Protein AF-A0A7I9Y8F0-F1 (afdb_monomer_lite)

InterPro domains:
  IPR018744 Domain of unknown function DUF2293 [PF10056] (8-54)

Radius of gyration: 13.82 Å; chains: 1; bounding box: 30×24×39 Å

Organism: Mycolicibacter algericus (NCBI:txid1288388)

pLDDT: mean 92.56, std 12.41, range [45.62, 98.69]

Structure (mmCIF, N/CA/C/O backbone):
data_AF-A0A7I9Y8F0-F1
#
_entry.id   AF-A0A7I9Y8F0-F1
#
loop_
_atom_site.group_PDB
_atom_site.id
_atom_site.type_symbol
_atom_site.label_atom_id
_atom_site.label_alt_id
_atom_site.label_comp_id
_atom_site.label_asym_id
_atom_site.label_entity_id
_atom_site.label_seq_id
_atom_site.pdbx_PDB_ins_code
_atom_site.Cartn_x
_atom_site.Cartn_y
_atom_site.Cartn_z
_atom_site.occupancy
_atom_site.B_iso_or_equiv
_atom_site.auth_seq_id
_atom_site.auth_comp_id
_atom_site.auth_asym_id
_atom_site.auth_atom_id
_atom_site.pdbx_PDB_model_num
ATOM 1 N N . MET A 1 1 ? 7.739 16.490 28.611 1.00 52.78 1 MET A N 1
ATOM 2 C CA . MET A 1 1 ? 6.439 16.184 27.975 1.00 52.78 1 MET A CA 1
ATOM 3 C C . MET A 1 1 ? 6.725 15.210 26.846 1.00 52.78 1 MET A C 1
ATOM 5 O O . MET A 1 1 ? 7.538 15.585 26.007 1.00 52.78 1 MET A O 1
ATOM 9 N N . PRO A 1 2 ? 6.196 13.973 26.829 1.00 65.12 2 PRO A N 1
ATOM 10 C CA . PRO A 1 2 ? 6.361 13.135 25.646 1.00 65.12 2 PRO A CA 1
ATOM 11 C C . PRO A 1 2 ? 5.718 13.865 24.462 1.00 65.12 2 PRO A C 1
ATOM 13 O O . PRO A 1 2 ? 4.617 14.402 24.595 1.00 65.12 2 PRO A O 1
ATOM 16 N N . ALA A 1 3 ? 6.430 13.956 23.341 1.00 73.00 3 ALA A N 1
ATOM 17 C CA . ALA A 1 3 ? 5.856 14.510 22.126 1.00 73.00 3 ALA A CA 1
ATOM 18 C C . ALA A 1 3 ? 4.689 13.608 21.703 1.00 73.00 3 ALA A C 1
ATOM 20 O O . ALA A 1 3 ? 4.860 12.397 21.556 1.00 73.00 3 ALA A O 1
ATOM 21 N N . LEU A 1 4 ? 3.500 14.189 21.554 1.00 82.75 4 LEU A N 1
ATOM 22 C CA . LEU A 1 4 ? 2.367 13.477 20.977 1.00 82.75 4 LEU A CA 1
ATOM 23 C C . LEU A 1 4 ? 2.696 13.190 19.510 1.00 82.75 4 LEU A C 1
ATOM 25 O O . LEU A 1 4 ? 3.123 14.086 18.782 1.00 82.75 4 LEU A O 1
ATOM 29 N N . LEU A 1 5 ? 2.533 11.935 19.091 1.00 87.00 5 LEU A N 1
ATOM 30 C CA . LEU A 1 5 ? 2.712 11.561 17.694 1.00 87.00 5 LEU A CA 1
ATOM 31 C C . LEU A 1 5 ? 1.580 12.167 16.865 1.00 87.00 5 LEU A C 1
ATOM 33 O O . LEU A 1 5 ? 0.410 12.056 17.232 1.00 87.00 5 LEU A O 1
ATOM 37 N N . ASP A 1 6 ? 1.934 12.773 15.735 1.00 92.12 6 ASP A N 1
ATOM 38 C CA . ASP A 1 6 ? 0.953 13.225 14.757 1.00 92.12 6 ASP A CA 1
ATOM 39 C C . ASP A 1 6 ? 0.189 12.001 14.199 1.00 92.12 6 ASP A C 1
ATOM 41 O O . ASP A 1 6 ? 0.812 11.084 13.649 1.00 92.12 6 ASP A O 1
ATOM 45 N N . PRO A 1 7 ? -1.151 11.950 14.314 1.00 92.88 7 PRO A N 1
ATOM 46 C CA . PRO A 1 7 ? -1.925 10.799 13.858 1.00 92.88 7 PRO A CA 1
ATOM 47 C C . PRO A 1 7 ? -1.769 10.502 12.361 1.00 92.88 7 PRO A C 1
ATOM 49 O O . PRO A 1 7 ? -1.786 9.341 11.958 1.00 92.88 7 PRO A O 1
ATOM 52 N N . GLN A 1 8 ? -1.603 11.523 11.520 1.00 94.56 8 GLN A N 1
ATOM 53 C CA . GLN A 1 8 ? -1.354 11.354 10.088 1.00 94.56 8 GLN A CA 1
A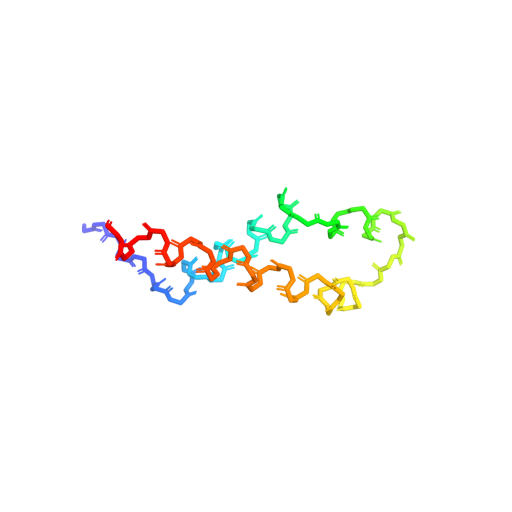TOM 54 C C . GLN A 1 8 ? 0.012 10.723 9.843 1.00 94.56 8 GLN A C 1
ATOM 56 O O . GLN A 1 8 ? 0.109 9.781 9.056 1.00 94.56 8 GLN A O 1
ATOM 61 N N . ALA A 1 9 ? 1.042 11.183 10.555 1.00 94.94 9 ALA A N 1
ATOM 62 C CA . ALA A 1 9 ? 2.377 10.601 10.474 1.00 94.94 9 ALA A CA 1
ATOM 63 C C . ALA A 1 9 ? 2.367 9.117 10.869 1.00 94.94 9 ALA A C 1
ATOM 65 O O . ALA A 1 9 ? 2.956 8.291 10.170 1.00 94.94 9 ALA A O 1
ATOM 66 N N . VAL A 1 10 ? 1.630 8.755 11.927 1.00 95.25 10 VAL A N 1
ATOM 67 C CA . VAL A 1 10 ? 1.467 7.350 12.336 1.00 95.25 10 VAL A CA 1
ATOM 68 C C . VAL A 1 10 ? 0.770 6.539 11.245 1.00 95.25 10 VAL A C 1
ATOM 70 O O . VAL A 1 10 ? 1.259 5.471 10.883 1.00 95.25 10 VAL A O 1
ATOM 73 N N . ARG A 1 11 ? -0.328 7.040 10.659 1.00 94.81 11 ARG A N 1
ATOM 74 C CA . ARG A 1 11 ? -1.025 6.331 9.568 1.00 94.81 11 ARG A CA 1
ATOM 75 C C . ARG A 1 11 ? -0.116 6.089 8.364 1.00 94.81 11 ARG A C 1
ATOM 77 O O . ARG A 1 11 ? -0.118 4.989 7.818 1.00 94.81 11 ARG A O 1
ATOM 84 N N . LEU A 1 12 ? 0.677 7.086 7.971 1.00 96.44 12 LEU A N 1
ATOM 85 C CA . LEU A 1 12 ? 1.628 6.958 6.864 1.00 96.44 12 LEU A CA 1
ATOM 86 C C . LEU A 1 12 ? 2.729 5.940 7.172 1.00 96.44 12 LEU A C 1
ATOM 88 O O . LEU A 1 12 ? 3.071 5.136 6.305 1.00 96.44 12 LEU A O 1
ATOM 92 N N . ALA A 1 13 ? 3.256 5.946 8.398 1.00 97.25 13 ALA A N 1
ATOM 93 C CA . ALA A 1 13 ? 4.266 4.988 8.834 1.00 97.25 13 ALA A CA 1
ATOM 94 C C . ALA A 1 13 ? 3.724 3.552 8.828 1.00 97.25 13 ALA A C 1
ATOM 96 O O . ALA A 1 13 ? 4.380 2.649 8.311 1.00 97.25 13 ALA A O 1
ATOM 97 N N . VAL A 1 14 ? 2.501 3.346 9.323 1.00 97.31 14 VAL A N 1
ATOM 98 C CA . VAL A 1 14 ? 1.841 2.034 9.309 1.00 97.31 14 VAL A CA 1
ATOM 99 C C . VAL A 1 14 ? 1.600 1.559 7.874 1.00 97.31 14 VAL A C 1
ATOM 101 O O . VAL A 1 14 ? 1.976 0.441 7.536 1.00 97.31 14 VAL A O 1
ATOM 104 N N . ALA A 1 15 ? 1.061 2.411 6.997 1.00 97.81 15 ALA A N 1
ATOM 105 C CA . ALA A 1 15 ? 0.861 2.058 5.590 1.00 97.81 15 ALA A CA 1
ATOM 106 C C . ALA A 1 15 ? 2.185 1.751 4.868 1.00 97.81 15 ALA A C 1
ATOM 108 O O . ALA A 1 15 ? 2.245 0.872 4.009 1.00 97.81 15 ALA A O 1
ATOM 109 N N . ALA A 1 16 ? 3.268 2.457 5.212 1.00 98.25 16 ALA A N 1
ATOM 110 C CA . ALA A 1 16 ? 4.597 2.146 4.700 1.00 98.25 16 ALA A CA 1
ATOM 111 C C . ALA A 1 16 ? 5.093 0.779 5.194 1.00 98.25 16 ALA A C 1
ATOM 113 O O . ALA A 1 16 ? 5.586 0.003 4.381 1.00 98.25 16 ALA A O 1
ATOM 114 N N . SER A 1 17 ? 4.912 0.468 6.480 1.00 98.25 17 SER A N 1
ATOM 115 C CA . SER A 1 17 ? 5.258 -0.837 7.054 1.00 98.25 17 SER A CA 1
ATOM 116 C C . SER A 1 17 ? 4.526 -1.978 6.349 1.00 98.25 17 SER A C 1
ATOM 118 O O . SER A 1 17 ? 5.173 -2.931 5.922 1.00 98.25 17 SER A O 1
ATOM 120 N N . VAL A 1 18 ? 3.205 -1.852 6.171 1.00 98.44 18 VAL A N 1
ATOM 121 C CA . VAL A 1 18 ? 2.376 -2.852 5.476 1.00 98.44 18 VAL A CA 1
ATOM 122 C C . VAL A 1 18 ? 2.847 -3.049 4.041 1.00 98.44 18 VAL A C 1
ATOM 124 O O . VAL A 1 18 ? 3.037 -4.175 3.598 1.00 98.44 18 VAL A O 1
ATOM 127 N N . ARG A 1 19 ? 3.126 -1.958 3.315 1.00 98.62 19 ARG A N 1
ATOM 128 C CA . ARG A 1 19 ? 3.644 -2.045 1.944 1.00 98.62 19 ARG A CA 1
ATOM 129 C C . ARG A 1 19 ? 4.903 -2.909 1.859 1.00 98.62 19 ARG A C 1
ATOM 131 O O . ARG A 1 19 ? 5.002 -3.729 0.958 1.00 98.62 19 ARG A O 1
ATOM 138 N N . HIS A 1 20 ? 5.852 -2.720 2.769 1.00 98.31 20 HIS A N 1
ATOM 139 C CA . HIS A 1 20 ? 7.110 -3.467 2.761 1.00 98.31 20 HIS A CA 1
ATOM 140 C C . HIS A 1 20 ? 6.976 -4.899 3.293 1.00 98.31 20 HIS A C 1
ATOM 142 O O . HIS A 1 20 ? 7.670 -5.789 2.821 1.00 98.31 20 HIS A O 1
ATOM 148 N N . THR A 1 21 ? 6.098 -5.127 4.271 1.00 98.19 21 THR A N 1
ATOM 149 C CA . THR A 1 21 ? 6.059 -6.395 5.021 1.00 98.19 21 THR A CA 1
ATOM 150 C C . THR A 1 21 ? 5.025 -7.375 4.479 1.00 98.19 21 THR A C 1
ATOM 152 O O . THR A 1 21 ? 5.260 -8.579 4.486 1.00 98.19 21 THR A O 1
ATOM 155 N N . ASP A 1 22 ? 3.887 -6.868 4.007 1.00 98.19 22 ASP A N 1
ATOM 156 C CA . ASP A 1 22 ? 2.705 -7.672 3.686 1.00 98.19 22 ASP A CA 1
ATOM 157 C C . ASP A 1 22 ? 2.409 -7.720 2.177 1.00 98.19 22 ASP A C 1
ATOM 159 O O . ASP A 1 22 ? 1.420 -8.315 1.757 1.00 98.19 22 ASP A O 1
ATOM 163 N N . THR A 1 23 ? 3.243 -7.098 1.335 1.00 98.31 23 THR A N 1
ATOM 164 C CA . THR A 1 23 ? 3.045 -7.078 -0.124 1.00 98.31 23 THR A CA 1
ATOM 165 C C . THR A 1 23 ? 4.333 -7.373 -0.888 1.00 98.31 23 THR A C 1
ATOM 167 O O . THR A 1 23 ? 5.430 -7.263 -0.349 1.00 98.31 23 THR A O 1
ATOM 170 N N . ASP A 1 24 ? 4.217 -7.643 -2.190 1.00 98.19 24 ASP A N 1
ATOM 171 C CA . ASP A 1 24 ? 5.360 -7.880 -3.083 1.00 98.19 24 ASP A CA 1
ATOM 172 C C . ASP A 1 24 ? 6.170 -6.611 -3.418 1.00 98.19 24 ASP A C 1
ATOM 174 O O . ASP A 1 24 ? 6.962 -6.609 -4.361 1.00 98.19 24 ASP A O 1
ATOM 178 N N . TYR A 1 25 ? 5.984 -5.502 -2.696 1.00 98.69 25 TYR A N 1
ATOM 179 C CA . TYR A 1 25 ? 6.624 -4.225 -3.014 1.00 98.69 25 TYR A CA 1
ATOM 180 C C . TYR A 1 25 ? 8.146 -4.345 -3.150 1.00 98.69 25 TYR A C 1
ATOM 182 O O . TYR A 1 25 ? 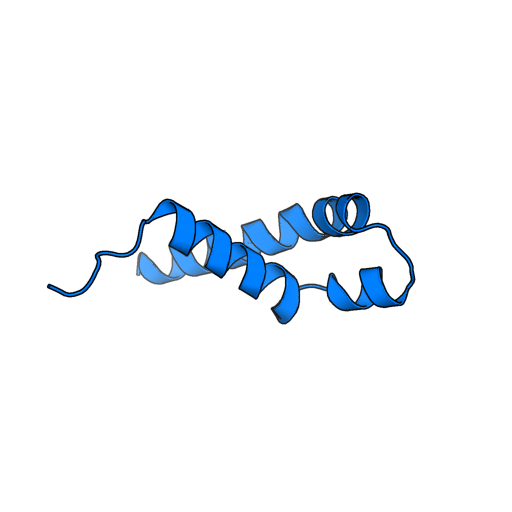8.702 -3.904 -4.155 1.00 98.69 25 TYR A O 1
ATOM 190 N N . ASP A 1 26 ? 8.816 -4.995 -2.197 1.00 98.50 26 ASP A N 1
ATOM 191 C CA . A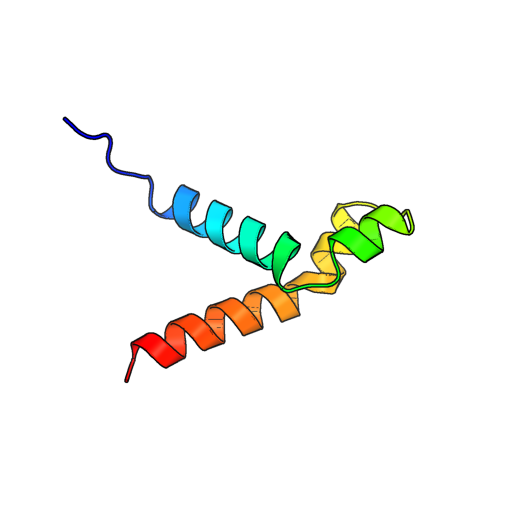SP A 1 26 ? 10.273 -5.149 -2.244 1.00 98.50 26 ASP A CA 1
ATOM 192 C C . ASP A 1 26 ? 10.718 -6.100 -3.361 1.00 98.50 26 ASP A C 1
ATOM 194 O O . ASP A 1 26 ? 11.737 -5.856 -4.009 1.00 98.50 26 ASP A O 1
ATOM 198 N N . VAL A 1 27 ? 9.915 -7.120 -3.678 1.00 98.50 27 VAL A N 1
ATOM 199 C CA . VAL A 1 27 ? 10.149 -8.005 -4.830 1.00 98.50 27 VAL A CA 1
ATOM 200 C C . VAL A 1 27 ? 10.065 -7.221 -6.141 1.00 98.50 27 VAL A C 1
ATOM 202 O O . VAL A 1 27 ? 10.940 -7.352 -6.996 1.00 98.50 27 VAL A O 1
ATOM 205 N N . LEU A 1 28 ? 9.062 -6.353 -6.292 1.00 98.62 28 LEU A N 1
ATOM 206 C CA . LEU A 1 28 ? 8.908 -5.486 -7.462 1.00 98.62 28 LEU A CA 1
ATOM 207 C C . LEU A 1 28 ? 10.093 -4.522 -7.607 1.00 98.62 28 LEU A C 1
ATOM 209 O O . LEU A 1 28 ? 10.600 -4.346 -8.716 1.00 98.62 28 LEU A O 1
ATOM 213 N N . LEU A 1 29 ? 10.564 -3.930 -6.505 1.00 98.50 29 LEU A N 1
ATOM 214 C CA . LEU A 1 29 ? 11.746 -3.067 -6.526 1.00 98.50 29 LEU A CA 1
ATOM 215 C C . LEU A 1 29 ? 13.008 -3.838 -6.928 1.00 98.50 29 LEU A C 1
ATOM 217 O O . LEU A 1 29 ? 13.770 -3.357 -7.766 1.00 98.50 29 LEU A O 1
ATOM 221 N N . MET A 1 30 ? 13.211 -5.041 -6.383 1.00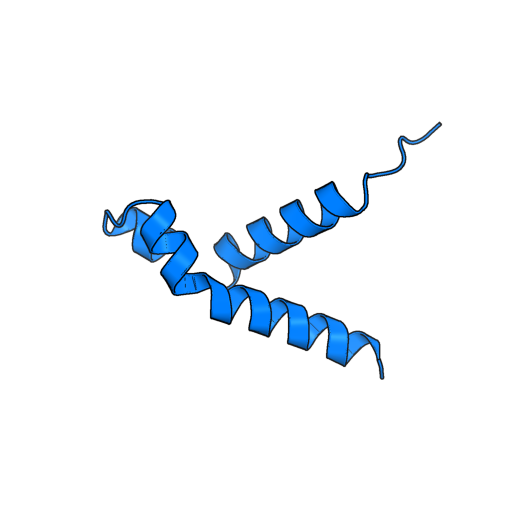 98.31 30 MET A N 1
ATOM 222 C CA . MET A 1 30 ? 14.331 -5.912 -6.761 1.00 98.31 30 MET A CA 1
ATOM 223 C C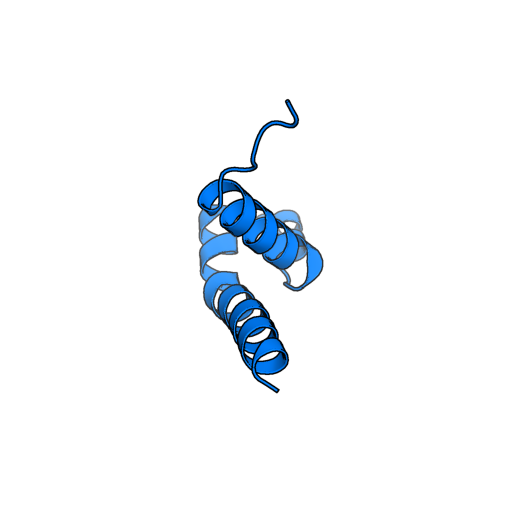 . MET A 1 30 ? 14.263 -6.340 -8.233 1.00 98.31 30 MET A C 1
ATOM 225 O O . MET A 1 30 ? 15.297 -6.458 -8.884 1.00 98.31 30 MET A O 1
ATOM 229 N N . ALA A 1 31 ? 13.059 -6.494 -8.787 1.00 98.44 31 ALA A N 1
ATOM 230 C CA . ALA A 1 31 ? 12.834 -6.761 -10.207 1.00 98.44 31 ALA A CA 1
ATOM 231 C C . ALA A 1 31 ? 13.004 -5.521 -11.115 1.00 98.44 31 ALA A C 1
ATOM 233 O O . ALA A 1 31 ? 12.769 -5.604 -12.321 1.00 98.44 31 ALA A O 1
ATOM 234 N N . GLY A 1 32 ? 13.392 -4.365 -10.563 1.00 98.62 32 GLY A N 1
ATOM 235 C CA . GLY A 1 32 ? 13.635 -3.132 -11.317 1.00 98.62 32 GLY A CA 1
ATOM 236 C C . GLY A 1 32 ? 12.381 -2.310 -11.624 1.00 98.62 32 GLY A C 1
ATOM 237 O O . GLY A 1 32 ? 12.449 -1.349 -12.393 1.00 98.62 32 GLY A O 1
ATOM 238 N N . VAL A 1 33 ? 11.231 -2.640 -11.031 1.00 98.69 33 VAL A N 1
ATOM 239 C CA . VAL A 1 33 ? 10.018 -1.826 -11.170 1.00 98.69 33 VAL A CA 1
ATOM 240 C C . VAL A 1 33 ? 10.224 -0.495 -10.446 1.00 98.69 33 VAL A C 1
ATOM 242 O O . VAL A 1 33 ? 10.617 -0.449 -9.281 1.00 98.69 33 VAL A O 1
ATOM 245 N N . GLY A 1 34 ? 9.939 0.616 -11.129 1.00 98.50 34 GLY A N 1
ATOM 246 C CA . GLY A 1 34 ? 10.030 1.947 -10.528 1.00 98.50 34 GLY A CA 1
ATOM 247 C C . GLY A 1 34 ? 9.105 2.096 -9.315 1.00 98.50 34 GLY A C 1
ATOM 248 O O . GLY A 1 34 ? 7.992 1.573 -9.311 1.00 98.50 34 GLY A O 1
ATOM 249 N N . ARG A 1 35 ? 9.539 2.853 -8.299 1.00 98.19 35 ARG A N 1
ATOM 250 C CA . ARG A 1 35 ? 8.823 3.003 -7.014 1.00 98.19 35 ARG A CA 1
ATOM 251 C C . ARG A 1 35 ? 7.356 3.394 -7.165 1.00 98.19 35 ARG A C 1
ATOM 253 O O . ARG A 1 35 ? 6.519 2.853 -6.455 1.00 98.19 35 ARG A O 1
ATOM 260 N N . GLU A 1 36 ? 7.047 4.309 -8.081 1.00 98.50 36 GLU A N 1
ATOM 261 C CA . GLU A 1 36 ? 5.668 4.754 -8.302 1.00 98.50 36 GLU A CA 1
ATOM 262 C C . GLU A 1 36 ? 4.796 3.638 -8.886 1.00 98.50 36 GLU A C 1
ATOM 264 O O . GLU A 1 36 ? 3.733 3.332 -8.356 1.00 98.50 36 GLU A O 1
ATOM 269 N N . ALA A 1 37 ? 5.295 2.940 -9.909 1.00 98.56 37 ALA A N 1
ATOM 270 C CA . ALA A 1 37 ? 4.602 1.792 -10.482 1.00 98.56 37 ALA A CA 1
ATOM 271 C C . ALA A 1 37 ? 4.442 0.652 -9.462 1.00 98.56 37 ALA A C 1
ATOM 273 O O . ALA A 1 37 ? 3.386 0.028 -9.400 1.00 98.56 37 ALA A O 1
ATOM 274 N N . ALA A 1 38 ? 5.459 0.397 -8.635 1.00 98.69 38 ALA A N 1
ATOM 275 C CA . ALA A 1 38 ? 5.384 -0.595 -7.569 1.00 98.69 38 ALA A CA 1
ATOM 276 C C . ALA A 1 38 ? 4.343 -0.207 -6.505 1.00 98.69 38 ALA A C 1
ATOM 278 O O . ALA A 1 38 ? 3.552 -1.055 -6.104 1.00 98.69 38 ALA A O 1
ATOM 279 N N . ARG A 1 39 ? 4.284 1.072 -6.101 1.00 98.50 39 ARG A N 1
ATOM 280 C CA . ARG A 1 39 ? 3.270 1.597 -5.168 1.00 98.50 39 ARG A CA 1
ATOM 281 C C . ARG A 1 39 ? 1.856 1.435 -5.705 1.00 98.50 39 ARG A C 1
ATOM 283 O O . ARG A 1 39 ? 0.999 0.976 -4.961 1.00 98.50 39 ARG A O 1
ATOM 290 N N . LEU A 1 40 ? 1.634 1.783 -6.972 1.00 98.50 40 LEU A N 1
ATOM 291 C CA . LEU A 1 40 ? 0.329 1.642 -7.618 1.00 98.50 40 LEU A CA 1
ATOM 292 C C . LEU A 1 40 ? -0.121 0.178 -7.656 1.00 98.50 40 LEU A C 1
ATOM 294 O O . LEU A 1 40 ? -1.265 -0.111 -7.331 1.00 98.50 40 LEU A O 1
ATOM 298 N N . ARG A 1 41 ? 0.782 -0.756 -7.984 1.00 98.56 41 ARG A N 1
ATOM 299 C CA . ARG A 1 41 ? 0.454 -2.192 -8.061 1.00 98.56 41 ARG A CA 1
ATOM 300 C C . ARG A 1 41 ? 0.032 -2.802 -6.729 1.00 98.56 41 ARG A C 1
ATOM 302 O O . ARG A 1 41 ? -0.797 -3.701 -6.724 1.00 98.56 41 ARG A O 1
ATOM 309 N N . VAL A 1 42 ? 0.623 -2.353 -5.623 1.00 98.56 42 VAL A N 1
ATOM 310 C CA . VAL A 1 42 ? 0.345 -2.911 -4.288 1.00 98.56 42 VAL A CA 1
ATOM 311 C C . VAL A 1 42 ? -0.684 -2.099 -3.501 1.00 98.56 42 VAL A C 1
ATOM 313 O O . VAL A 1 42 ? -0.983 -2.461 -2.368 1.00 98.56 42 VAL A O 1
ATOM 316 N N . HIS A 1 43 ? -1.206 -0.999 -4.060 1.00 98.31 43 HIS A N 1
ATOM 317 C CA . HIS A 1 43 ? -2.080 -0.070 -3.341 1.00 98.31 43 HIS A CA 1
ATOM 318 C C . HIS A 1 43 ? -3.308 -0.768 -2.752 1.00 98.31 43 HIS A C 1
ATOM 320 O O . HIS A 1 43 ? -3.514 -0.689 -1.543 1.00 98.31 43 HIS A O 1
ATOM 326 N N . ASP A 1 44 ? -4.049 -1.505 -3.580 1.00 98.44 44 ASP A N 1
ATOM 327 C CA . ASP A 1 44 ? -5.274 -2.185 -3.154 1.00 98.44 44 ASP A CA 1
ATOM 328 C C . ASP A 1 44 ? -4.983 -3.226 -2.064 1.00 98.44 44 ASP A C 1
ATOM 330 O O . ASP A 1 44 ? -5.679 -3.275 -1.055 1.00 98.44 44 ASP A O 1
ATOM 334 N N . HIS A 1 45 ? -3.879 -3.975 -2.183 1.00 98.44 45 HIS A N 1
ATOM 335 C CA . HIS A 1 45 ? -3.481 -4.949 -1.163 1.00 98.44 45 HIS A CA 1
ATOM 336 C C . HIS A 1 45 ? -3.132 -4.272 0.176 1.00 98.44 45 HIS A C 1
ATOM 338 O O . HIS A 1 45 ? -3.532 -4.748 1.239 1.00 98.44 45 HIS A O 1
ATOM 344 N N . VAL A 1 46 ? -2.435 -3.129 0.152 1.00 98.50 46 VAL A N 1
ATOM 345 C CA . VAL A 1 46 ? -2.182 -2.346 1.374 1.00 98.50 46 VAL A CA 1
ATOM 346 C C . VAL A 1 46 ? -3.501 -1.892 2.007 1.00 98.50 46 VAL A C 1
ATOM 348 O O . VAL A 1 46 ? -3.676 -2.037 3.219 1.00 98.50 46 VAL A O 1
ATOM 351 N N . GLU A 1 47 ? -4.436 -1.364 1.214 1.00 97.94 47 GLU A N 1
ATOM 352 C CA . GLU A 1 47 ? -5.738 -0.913 1.717 1.00 97.94 47 GLU A CA 1
ATOM 353 C C . GLU A 1 47 ? -6.573 -2.068 2.288 1.00 97.94 47 GLU A C 1
ATOM 355 O O . GLU A 1 47 ? -7.182 -1.900 3.349 1.00 97.94 47 GLU A O 1
ATOM 360 N N . ASP A 1 48 ? -6.536 -3.250 1.670 1.00 97.75 48 ASP A N 1
ATOM 361 C CA . ASP A 1 48 ? -7.223 -4.456 2.141 1.00 97.75 48 ASP A CA 1
ATOM 362 C C . ASP A 1 48 ? -6.700 -4.923 3.506 1.00 97.75 48 ASP A C 1
ATOM 364 O O . ASP A 1 48 ? -7.486 -5.198 4.422 1.00 97.75 48 ASP A O 1
ATOM 368 N N . VAL A 1 49 ? -5.375 -4.955 3.694 1.00 97.50 49 VAL A N 1
ATOM 369 C CA . VAL A 1 49 ? -4.757 -5.301 4.987 1.00 97.50 49 VAL A CA 1
ATOM 370 C C . VAL A 1 49 ? -5.192 -4.309 6.068 1.00 97.50 49 VAL A C 1
ATOM 372 O O . VAL A 1 49 ? -5.667 -4.709 7.138 1.00 97.50 49 VAL A O 1
ATOM 375 N N . LEU A 1 50 ? -5.111 -3.007 5.778 1.00 96.62 50 LEU A N 1
ATOM 376 C CA . LEU A 1 50 ? -5.513 -1.955 6.713 1.00 96.62 50 LEU A CA 1
ATOM 377 C C . LEU A 1 50 ? -7.023 -1.973 7.004 1.00 96.62 50 LEU A C 1
ATOM 379 O O . LEU A 1 50 ? -7.445 -1.677 8.127 1.00 96.62 50 LEU A O 1
ATOM 383 N N . ALA A 1 51 ? -7.866 -2.296 6.022 1.00 95.88 51 ALA A N 1
ATOM 384 C CA . ALA A 1 51 ? -9.309 -2.446 6.198 1.00 95.88 51 ALA A CA 1
ATOM 385 C C . ALA A 1 51 ? -9.643 -3.650 7.089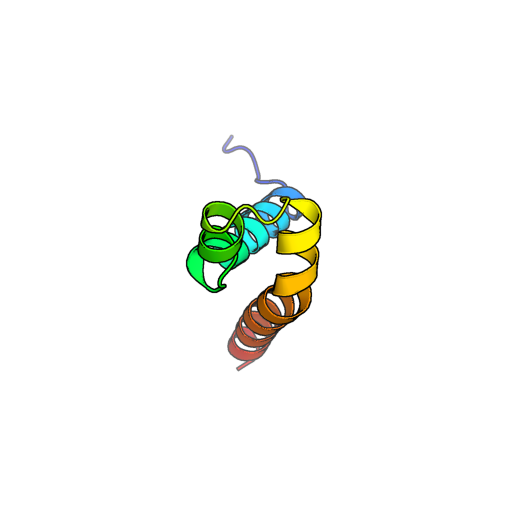 1.00 95.88 51 ALA A C 1
ATOM 387 O O . ALA A 1 51 ? -10.443 -3.527 8.022 1.00 95.88 51 ALA A O 1
ATOM 388 N N . ASN A 1 52 ? -8.977 -4.786 6.875 1.00 95.06 52 ASN A N 1
ATOM 389 C CA . ASN A 1 52 ? -9.133 -5.973 7.707 1.00 95.06 52 ASN A CA 1
ATOM 390 C C . ASN A 1 52 ? -8.758 -5.686 9.171 1.00 95.06 52 ASN A C 1
ATOM 392 O O . ASN A 1 52 ? -9.535 -6.009 10.071 1.00 95.06 52 ASN A O 1
ATOM 396 N N . TRP A 1 53 ? -7.637 -5.003 9.428 1.00 94.31 53 TRP A N 1
ATOM 397 C CA . TRP A 1 53 ? -7.251 -4.605 10.789 1.00 94.31 53 TRP A CA 1
ATOM 398 C C . TRP A 1 53 ? -8.298 -3.708 11.458 1.00 94.31 53 TRP A C 1
ATOM 400 O O . TRP A 1 53 ? -8.673 -3.956 12.604 1.00 94.31 53 TRP A O 1
ATOM 410 N N . ARG A 1 54 ? -8.836 -2.720 10.728 1.00 91.88 54 ARG A N 1
ATOM 411 C CA . ARG A 1 54 ? -9.920 -1.855 11.226 1.00 91.88 54 ARG A CA 1
ATOM 412 C C . ARG A 1 54 ? -11.184 -2.647 11.561 1.00 91.88 54 ARG A C 1
ATOM 414 O O . ARG A 1 54 ? -11.791 -2.405 12.597 1.00 91.88 54 ARG A O 1
ATOM 421 N N . SER A 1 55 ? -11.557 -3.614 10.721 1.00 90.25 55 SER A N 1
ATOM 422 C CA . SER A 1 55 ? -12.743 -4.453 10.944 1.00 90.25 55 SER A CA 1
ATOM 423 C C . SER A 1 55 ? -12.586 -5.425 12.121 1.00 90.25 55 SER A C 1
ATOM 425 O O . SER A 1 55 ? -13.553 -5.692 12.832 1.00 90.25 55 SER A O 1
ATOM 427 N N . ARG A 1 56 ? -11.367 -5.921 12.370 1.00 77.75 56 ARG A N 1
ATOM 428 C CA . ARG A 1 56 ? -11.046 -6.790 13.515 1.00 77.75 56 ARG A CA 1
ATOM 429 C C . ARG A 1 56 ? -11.095 -6.056 14.850 1.00 77.75 56 ARG A C 1
ATOM 431 O O . ARG A 1 56 ? -11.341 -6.698 15.860 1.00 77.75 56 ARG A O 1
ATOM 438 N N . HIS A 1 57 ? -10.881 -4.742 14.850 1.00 60.03 57 HIS A N 1
ATOM 439 C CA . HIS A 1 57 ? -10.957 -3.907 16.050 1.00 60.03 57 HIS A CA 1
ATOM 440 C C . HIS A 1 57 ? -12.394 -3.483 16.416 1.00 60.03 57 HIS A C 1
ATOM 442 O O . HIS A 1 57 ? -12.603 -2.882 17.463 1.00 60.03 57 HIS A O 1
ATOM 448 N N . LEU A 1 58 ? -13.382 -3.785 15.563 1.00 54.47 58 LEU A N 1
ATOM 449 C CA . LEU A 1 58 ? -14.810 -3.514 15.788 1.00 54.47 58 LEU A CA 1
ATOM 450 C C . LEU A 1 58 ? -15.589 -4.753 16.282 1.00 54.47 58 LEU A C 1
ATOM 452 O O . LEU A 1 58 ? -16.816 -4.777 16.186 1.00 54.47 58 LEU A O 1
ATOM 456 N N . ARG A 1 59 ? -14.896 -5.782 16.787 1.00 45.62 59 ARG A N 1
ATOM 457 C CA . ARG A 1 59 ? -15.496 -6.928 17.489 1.00 45.62 59 ARG A CA 1
ATOM 458 C C . ARG A 1 59 ? -15.045 -6.978 18.937 1.00 45.62 59 ARG A C 1
ATOM 460 O O . ARG A 1 59 ? -13.866 -6.643 19.180 1.00 45.62 59 ARG A O 1
#

Secondary structure (DSSP, 8-state):
-PPPPPHHHHHHHHHHHHHHHSSTHHHHHHTT--HHHHHHHHHHHHHHHHHHHHHHTT-

Sequence (59 aa):
MPALLDPQAVRLAVAASVRHTDTDYDVLLMAGVGREAARLRVHDHVEDVLANWRSRHLR

Foldseek 3Di:
DPDDDDPVVVVVVLLVVCLVPVDCLVVCVVVVNDNVRSCVVCVVVSVVVVVVVVVVVVD